Protein AF-A0A3D1K1A7-F1 (afdb_monomer_lite)

pLDDT: mean 81.53, std 16.75, range [45.38, 97.38]

Sequence (72 aa):
MKLFETRTRIDRLEKLIKVCAWTRKIKVEDEWLTIEEFMKKYLDKDVTHGISPEAFEKMFKETKVSYDSKQK

Radius of gyration: 21.17 Å; chains: 1; bounding box: 31×36×72 Å

Foldseek 3Di:
DPVVVVVVVVVVVVPDFDADPPPRFTDDDNDTHDPQRVCCPPVVDHDDDDADPVNVVVVVVVVVVVVVVVPD

Secondary structure (DSSP, 8-state):
-HHHHHHHHHHHHHTPPEE-TTT-PEEETTEEE-HHHHHHHHH---------HHHHHHHHHHHHHHHHTT--

Structure (mmCIF, N/CA/C/O backbone):
data_AF-A0A3D1K1A7-F1
#
_entry.id   AF-A0A3D1K1A7-F1
#
loop_
_atom_site.group_PDB
_atom_site.id
_atom_site.type_symbol
_atom_site.label_atom_id
_atom_site.label_alt_id
_atom_site.label_comp_id
_atom_site.label_asym_id
_atom_site.label_entity_id
_atom_site.label_seq_id
_atom_site.pdbx_PDB_ins_code
_atom_site.Cartn_x
_atom_site.Cartn_y
_atom_site.Cartn_z
_atom_site.occupancy
_atom_site.B_iso_or_equiv
_atom_site.auth_seq_id
_atom_site.auth_comp_id
_atom_site.auth_asym_id
_atom_site.auth_atom_id
_atom_site.pdbx_PDB_model_num
ATOM 1 N N . MET A 1 1 ? -0.340 -5.157 37.815 1.00 49.69 1 MET A N 1
ATOM 2 C CA . MET A 1 1 ? 0.026 -4.295 36.667 1.00 49.69 1 MET A CA 1
ATOM 3 C C . MET A 1 1 ? -0.415 -4.891 35.311 1.00 49.69 1 MET A C 1
ATOM 5 O O . MET A 1 1 ? 0.317 -4.801 34.342 1.00 49.69 1 MET A O 1
ATOM 9 N N . LYS A 1 2 ? -1.627 -5.468 35.202 1.00 52.59 2 LYS A N 1
ATOM 10 C CA . LYS A 1 2 ? -2.118 -6.162 33.981 1.00 52.59 2 LYS A CA 1
ATOM 11 C C . LYS A 1 2 ? -2.767 -5.232 32.933 1.00 52.59 2 LYS A C 1
ATOM 13 O O . LYS A 1 2 ? -2.921 -5.600 31.771 1.00 52.59 2 LYS A O 1
ATOM 18 N N . LEU A 1 3 ? -3.151 -4.020 33.346 1.00 58.25 3 LEU A N 1
ATOM 19 C CA . LEU 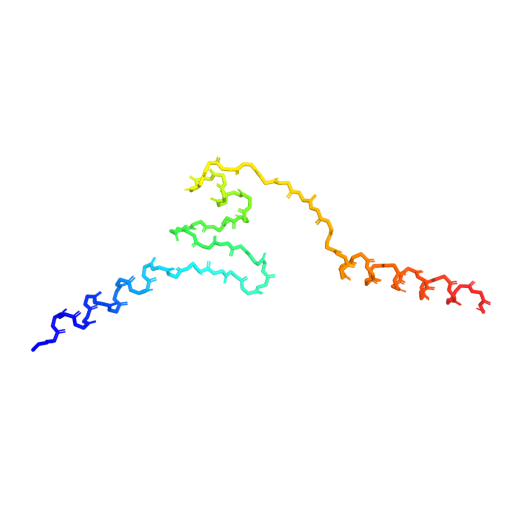A 1 3 ? -3.872 -3.052 32.508 1.00 58.25 3 LEU A CA 1
ATOM 20 C C . LEU A 1 3 ? -2.963 -2.336 31.494 1.00 58.25 3 LEU A C 1
ATOM 22 O O . LEU A 1 3 ? -3.382 -2.093 30.366 1.00 58.25 3 LEU A O 1
ATOM 26 N N . PHE A 1 4 ? -1.710 -2.044 31.858 1.00 61.06 4 PHE A N 1
ATOM 27 C CA . PHE A 1 4 ? -0.784 -1.301 30.993 1.00 61.06 4 PHE A CA 1
ATOM 28 C C . PHE A 1 4 ? -0.293 -2.136 29.799 1.00 61.06 4 PHE A C 1
ATOM 30 O O . PHE A 1 4 ? -0.227 -1.645 28.673 1.00 61.06 4 PHE A O 1
ATOM 37 N N . GLU A 1 5 ? -0.021 -3.426 30.015 1.00 61.38 5 GLU A N 1
ATOM 38 C CA . GLU A 1 5 ? 0.383 -4.357 28.950 1.00 61.38 5 GLU A CA 1
ATOM 39 C C . GLU A 1 5 ? -0.723 -4.566 27.914 1.00 61.38 5 GLU A C 1
ATOM 41 O O . GLU A 1 5 ? -0.458 -4.559 26.712 1.00 61.38 5 GLU A O 1
ATOM 46 N N . THR A 1 6 ? -1.973 -4.696 28.371 1.00 64.69 6 THR A N 1
ATOM 47 C CA . THR A 1 6 ? -3.132 -4.870 27.483 1.00 64.69 6 THR A CA 1
ATOM 48 C C . THR A 1 6 ? -3.314 -3.653 26.578 1.00 64.69 6 THR A C 1
ATOM 50 O O . THR A 1 6 ? -3.473 -3.813 25.370 1.00 64.69 6 THR A O 1
ATOM 53 N N . ARG A 1 7 ? -3.195 -2.440 27.136 1.00 62.44 7 ARG A N 1
ATOM 54 C CA . ARG A 1 7 ? -3.254 -1.190 26.363 1.00 62.44 7 ARG A CA 1
ATOM 55 C C . ARG A 1 7 ? -2.119 -1.096 25.342 1.00 62.44 7 ARG A C 1
ATOM 57 O O . ARG A 1 7 ? -2.370 -0.876 24.167 1.00 62.44 7 ARG A O 1
ATOM 64 N N . THR A 1 8 ? -0.889 -1.395 25.761 1.00 66.00 8 THR A N 1
ATOM 65 C CA . THR A 1 8 ? 0.294 -1.357 24.881 1.00 66.00 8 THR A CA 1
ATOM 66 C C . THR A 1 8 ? 0.181 -2.344 23.711 1.00 66.00 8 THR A C 1
ATOM 68 O O . THR A 1 8 ? 0.675 -2.085 22.613 1.00 66.00 8 THR A O 1
ATOM 71 N N . ARG A 1 9 ? -0.461 -3.498 23.928 1.00 66.06 9 ARG A N 1
ATOM 72 C CA . ARG A 1 9 ? -0.714 -4.492 22.878 1.00 66.06 9 ARG A CA 1
ATOM 73 C C . ARG A 1 9 ? -1.750 -4.003 21.866 1.00 66.06 9 ARG A C 1
ATOM 75 O O . ARG A 1 9 ? -1.544 -4.221 20.676 1.00 66.06 9 ARG A O 1
ATOM 82 N N . ILE A 1 10 ? -2.820 -3.356 22.325 1.00 67.62 10 ILE A N 1
ATOM 83 C CA . ILE A 1 10 ? -3.848 -2.768 21.454 1.00 67.62 10 ILE A CA 1
ATOM 84 C C . ILE A 1 10 ? -3.231 -1.648 20.605 1.00 67.62 10 ILE A C 1
ATOM 86 O O . ILE A 1 10 ? -3.309 -1.724 19.383 1.00 67.62 10 ILE A O 1
ATOM 90 N N . ASP A 1 11 ? -2.470 -0.733 21.213 1.00 61.19 11 ASP A N 1
ATOM 91 C CA . ASP A 1 11 ? -1.799 0.372 20.504 1.00 61.19 11 ASP A CA 1
ATOM 92 C C . ASP A 1 11 ? -0.832 -0.116 19.405 1.00 61.19 11 ASP A C 1
ATOM 94 O O . ASP A 1 11 ? -0.606 0.557 18.398 1.00 61.19 11 ASP A O 1
ATOM 98 N N . ARG A 1 12 ? -0.206 -1.288 19.590 1.00 63.41 12 ARG A N 1
ATOM 99 C CA . ARG A 1 12 ? 0.651 -1.900 18.559 1.00 63.41 12 ARG A CA 1
ATOM 100 C C . ARG A 1 12 ? -0.157 -2.483 17.409 1.00 63.41 12 ARG A C 1
ATOM 102 O O . ARG A 1 12 ? 0.297 -2.399 16.275 1.00 63.41 12 ARG A O 1
ATOM 109 N N . LEU A 1 13 ? -1.310 -3.084 17.696 1.00 64.25 13 LEU A N 1
ATOM 110 C CA . LEU A 1 13 ? -2.182 -3.671 16.679 1.00 64.25 13 LEU A CA 1
ATOM 111 C C . LEU A 1 13 ? -2.874 -2.589 15.842 1.00 64.25 13 LEU A C 1
ATOM 113 O O . LEU A 1 13 ? -3.028 -2.781 14.641 1.00 64.25 13 LEU A O 1
ATOM 117 N N . GLU A 1 14 ? -3.191 -1.435 16.435 1.00 67.94 14 GLU A N 1
ATOM 118 C CA . GLU A 1 14 ? -3.750 -0.272 15.726 1.00 67.94 14 GLU A CA 1
ATOM 119 C C . GLU A 1 14 ? -2.776 0.357 14.714 1.00 67.94 14 GLU A C 1
ATOM 121 O O . GLU A 1 14 ? -3.201 1.005 13.763 1.00 67.94 14 GLU A O 1
ATOM 126 N N . LYS A 1 15 ? -1.464 0.137 14.867 1.00 77.31 15 LYS A N 1
ATOM 127 C CA . LYS A 1 15 ? -0.437 0.641 13.935 1.00 77.31 15 LYS A CA 1
ATOM 128 C C . LYS A 1 15 ? -0.173 -0.282 12.745 1.00 77.31 15 LYS A C 1
ATOM 130 O O . LYS A 1 15 ? 0.643 0.053 11.887 1.00 77.31 15 LYS A O 1
ATOM 135 N N . LEU A 1 16 ? -0.800 -1.457 12.699 1.00 86.81 16 LEU A N 1
ATOM 136 C CA . LEU A 1 16 ? -0.586 -2.421 11.625 1.00 86.81 16 LEU A CA 1
ATOM 137 C C . LEU A 1 16 ? -1.578 -2.185 10.489 1.00 86.81 16 LEU A C 1
ATOM 139 O O . LEU A 1 16 ? -2.790 -2.263 10.670 1.00 86.81 16 LEU A O 1
ATOM 143 N N . ILE A 1 17 ? -1.050 -1.982 9.286 1.00 90.44 17 ILE A N 1
ATOM 144 C CA . ILE A 1 17 ? -1.855 -1.936 8.068 1.00 90.44 17 ILE A CA 1
ATOM 145 C C . ILE A 1 17 ? -2.087 -3.370 7.593 1.00 90.44 17 ILE A C 1
ATOM 147 O O . ILE A 1 17 ? -1.144 -4.105 7.293 1.00 90.44 17 ILE A O 1
ATOM 151 N N . LYS A 1 18 ? -3.353 -3.782 7.510 1.00 93.44 18 LYS A N 1
ATOM 152 C CA . LYS A 1 18 ? -3.719 -5.102 6.992 1.00 93.44 18 LYS A CA 1
ATOM 153 C C . LYS A 1 18 ? -3.715 -5.076 5.465 1.00 93.44 18 LYS A C 1
ATOM 155 O O . LYS A 1 18 ? -4.503 -4.362 4.854 1.00 93.44 18 LYS A O 1
ATOM 160 N N . VAL A 1 19 ? -2.865 -5.897 4.852 1.00 96.12 19 VAL A N 1
ATOM 161 C CA . VAL A 1 19 ? -2.716 -5.993 3.391 1.00 96.12 19 VAL A CA 1
ATOM 162 C C . VAL A 1 19 ? -3.119 -7.387 2.908 1.00 96.12 19 VAL A C 1
ATOM 164 O O . VAL A 1 19 ? -2.793 -8.394 3.535 1.00 96.12 19 VAL A O 1
ATOM 167 N N . CYS A 1 20 ? -3.842 -7.465 1.792 1.00 96.06 20 CYS A N 1
ATOM 168 C CA . CYS A 1 20 ? -4.178 -8.727 1.143 1.00 96.06 20 CYS A CA 1
ATOM 169 C C . CYS A 1 20 ? -2.921 -9.358 0.524 1.00 96.06 20 CYS A C 1
ATOM 171 O O . CYS A 1 20 ? -2.258 -8.731 -0.300 1.00 96.06 20 CYS A O 1
ATOM 173 N N . ALA A 1 21 ? -2.637 -10.621 0.852 1.00 96.69 21 ALA A N 1
ATOM 174 C CA . ALA A 1 21 ? -1.440 -11.320 0.377 1.00 96.69 21 ALA A CA 1
ATOM 175 C C . ALA A 1 21 ? -1.385 -11.516 -1.153 1.00 96.69 21 ALA A C 1
ATOM 177 O O . ALA A 1 21 ? -0.297 -11.592 -1.716 1.00 96.69 21 ALA A O 1
ATOM 178 N N . TRP A 1 22 ? -2.536 -11.565 -1.833 1.00 95.94 22 TRP A N 1
ATOM 179 C CA . TRP A 1 22 ? -2.607 -11.800 -3.282 1.00 95.94 22 TRP A CA 1
ATOM 180 C C . TRP A 1 22 ? -2.756 -10.519 -4.093 1.00 95.94 22 TRP A C 1
ATOM 182 O O . TRP A 1 22 ? -2.076 -10.336 -5.096 1.00 95.94 22 TRP A O 1
ATOM 192 N N . THR A 1 23 ? -3.650 -9.627 -3.667 1.00 96.31 23 THR A N 1
ATOM 193 C CA . THR A 1 23 ? -4.001 -8.430 -4.447 1.00 96.31 23 THR A CA 1
ATOM 194 C C . THR A 1 23 ? -3.235 -7.187 -4.019 1.00 96.31 23 THR A C 1
ATOM 196 O O . THR A 1 23 ? -3.298 -6.178 -4.710 1.00 96.31 23 THR A O 1
ATOM 199 N N . ARG A 1 24 ? -2.542 -7.234 -2.871 1.00 95.81 24 ARG A N 1
ATOM 200 C CA . ARG A 1 24 ? -1.871 -6.086 -2.237 1.00 95.81 24 ARG A CA 1
ATOM 201 C C . ARG A 1 24 ? -2.805 -4.925 -1.862 1.00 95.81 24 ARG A C 1
ATOM 203 O O . ARG A 1 24 ? -2.321 -3.856 -1.508 1.00 95.81 24 ARG A O 1
ATOM 210 N N . LYS A 1 25 ? -4.128 -5.135 -1.876 1.00 97.38 25 LYS A N 1
ATOM 211 C CA . LYS A 1 25 ? -5.098 -4.157 -1.365 1.00 97.38 25 LYS A CA 1
ATOM 212 C C . LYS A 1 25 ? -4.980 -3.994 0.146 1.00 97.38 25 LYS A C 1
ATOM 214 O O . LYS A 1 25 ? -4.715 -4.963 0.859 1.00 97.38 25 LYS A O 1
ATOM 219 N N . ILE A 1 26 ? -5.230 -2.786 0.625 1.00 96.81 26 ILE A N 1
ATOM 220 C CA . ILE A 1 26 ? -5.201 -2.408 2.033 1.00 96.81 26 ILE A CA 1
ATOM 221 C C . ILE A 1 26 ? -6.622 -2.498 2.593 1.00 96.81 26 ILE A C 1
ATOM 223 O O . ILE A 1 26 ? -7.549 -1.921 2.029 1.00 96.81 26 ILE A O 1
ATOM 227 N N . LYS A 1 27 ? -6.810 -3.233 3.694 1.00 95.44 27 LYS A N 1
ATOM 228 C CA . LYS A 1 27 ? -8.086 -3.263 4.414 1.00 95.44 27 LYS A CA 1
ATOM 229 C C . LYS A 1 27 ? -8.146 -2.060 5.345 1.00 95.44 27 LYS A C 1
ATOM 231 O O . LYS A 1 27 ? -7.320 -1.962 6.253 1.00 95.44 27 LYS A O 1
ATOM 236 N N . VAL A 1 28 ? -9.146 -1.209 5.155 1.00 93.50 28 VAL A N 1
ATOM 237 C CA . VAL A 1 28 ? -9.487 -0.156 6.112 1.00 93.50 28 VAL A CA 1
ATOM 238 C C . VAL A 1 28 ? -10.964 -0.276 6.440 1.00 93.50 28 VAL A C 1
ATOM 240 O O . VAL A 1 28 ? -11.784 -0.299 5.527 1.00 93.50 28 VAL A O 1
ATOM 243 N N . GLU A 1 29 ? -11.286 -0.413 7.728 1.00 88.00 29 GLU A N 1
ATOM 244 C CA . GLU A 1 29 ? -12.646 -0.710 8.201 1.00 88.00 29 GLU A CA 1
ATOM 245 C C . GLU A 1 29 ? -13.239 -1.911 7.439 1.00 88.00 29 GLU A C 1
ATOM 247 O O . GLU A 1 29 ? -12.693 -3.017 7.523 1.00 88.00 29 GLU A O 1
ATOM 252 N N . ASP A 1 30 ? -14.289 -1.692 6.644 1.00 90.81 30 ASP A N 1
ATOM 253 C CA . ASP A 1 30 ? -14.952 -2.705 5.824 1.00 90.81 30 ASP A CA 1
ATOM 254 C C . ASP A 1 30 ? -14.604 -2.635 4.328 1.00 90.81 30 ASP A C 1
ATOM 256 O O . ASP A 1 30 ? -15.011 -3.504 3.550 1.00 90.81 30 ASP A O 1
ATOM 260 N N . GLU A 1 31 ? -13.708 -1.737 3.926 1.00 95.00 31 GLU A N 1
ATOM 261 C CA . GLU A 1 31 ? -13.312 -1.530 2.532 1.00 95.00 31 GLU A CA 1
ATOM 262 C C . GLU A 1 31 ? -11.931 -2.119 2.214 1.00 95.00 31 GLU A C 1
ATOM 264 O O . GLU A 1 31 ? -11.060 -2.263 3.077 1.00 95.00 31 GLU A O 1
ATOM 269 N N . TRP A 1 32 ? -11.734 -2.489 0.947 1.00 97.25 32 TRP A N 1
ATOM 270 C CA . TRP A 1 32 ? -10.440 -2.901 0.403 1.00 97.25 32 TRP A CA 1
ATOM 271 C C . TRP A 1 32 ? -9.986 -1.884 -0.634 1.00 97.25 32 TRP A C 1
ATOM 273 O O . TRP A 1 32 ? -10.475 -1.898 -1.764 1.00 97.25 32 T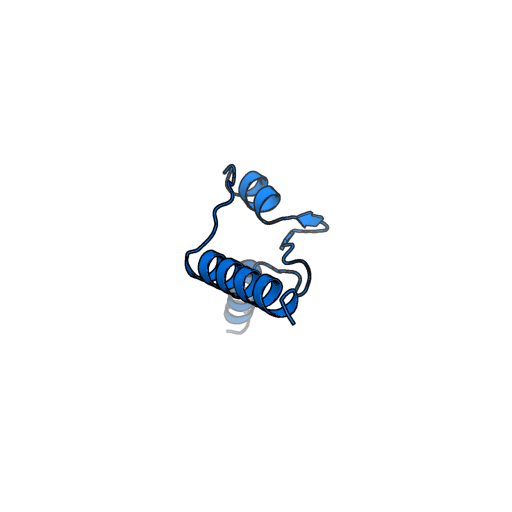RP A O 1
ATOM 283 N N . LEU A 1 33 ? -9.026 -1.056 -0.246 1.00 96.81 33 LEU A N 1
ATOM 284 C CA . LEU A 1 33 ? -8.508 0.036 -1.056 1.00 96.81 33 LEU A CA 1
ATOM 285 C C . LEU A 1 33 ? -7.252 -0.396 -1.810 1.00 96.81 33 LEU A C 1
ATOM 287 O O . LEU A 1 33 ? -6.458 -1.202 -1.313 1.00 96.81 33 LEU A O 1
ATOM 291 N N . THR A 1 34 ? -7.041 0.138 -3.007 1.00 96.75 34 THR A N 1
ATOM 292 C CA . THR A 1 34 ? -5.718 0.110 -3.635 1.00 96.75 34 THR A CA 1
ATOM 293 C C . THR A 1 34 ? -4.751 1.018 -2.869 1.00 96.75 34 THR A C 1
ATOM 295 O O . THR A 1 34 ? -5.147 1.785 -1.986 1.00 96.75 34 THR A O 1
ATOM 298 N N . ILE A 1 35 ? -3.455 0.927 -3.175 1.00 95.19 35 ILE A N 1
ATOM 299 C CA . ILE A 1 35 ? -2.467 1.790 -2.519 1.00 95.19 35 ILE A CA 1
ATOM 300 C C . ILE A 1 35 ? -2.688 3.263 -2.885 1.00 95.19 35 ILE A C 1
ATOM 302 O O . ILE A 1 35 ? -2.529 4.129 -2.035 1.00 95.19 35 ILE A O 1
ATOM 306 N N . GLU A 1 36 ? -3.119 3.547 -4.111 1.00 96.44 36 GLU A N 1
ATOM 307 C CA . GLU A 1 36 ? -3.425 4.890 -4.602 1.00 96.44 36 GLU A CA 1
ATOM 308 C C . GLU A 1 36 ? -4.639 5.477 -3.881 1.00 96.44 36 GLU A C 1
ATOM 310 O O . GLU A 1 36 ? -4.571 6.595 -3.375 1.00 96.44 36 GLU A O 1
ATOM 315 N N . GLU A 1 37 ? -5.725 4.706 -3.767 1.00 96.81 37 GLU A N 1
ATOM 316 C CA . GLU A 1 37 ? -6.926 5.110 -3.027 1.00 96.81 37 GLU A CA 1
ATOM 317 C C . GLU A 1 37 ? -6.601 5.387 -1.555 1.00 96.81 37 GLU A C 1
ATOM 319 O O . GLU A 1 37 ? -7.041 6.391 -0.994 1.00 96.81 37 GLU A O 1
ATOM 324 N N . PHE A 1 38 ? -5.783 4.531 -0.935 1.00 95.88 38 PHE A N 1
ATOM 325 C CA . PHE A 1 38 ? -5.331 4.718 0.440 1.00 95.88 38 PHE A CA 1
ATOM 326 C C . PHE A 1 38 ? -4.490 5.994 0.603 1.00 95.88 38 PHE A C 1
ATOM 328 O O . PHE A 1 38 ? -4.762 6.801 1.493 1.00 95.88 38 PHE A O 1
ATOM 335 N N . MET A 1 39 ? -3.497 6.206 -0.268 1.00 96.25 39 MET A N 1
ATOM 336 C CA . MET A 1 39 ? -2.642 7.400 -0.255 1.00 96.25 39 MET A CA 1
ATOM 337 C C . MET A 1 39 ? -3.460 8.678 -0.455 1.00 96.25 39 MET A C 1
ATOM 339 O O . MET A 1 39 ? -3.237 9.669 0.241 1.00 96.25 39 MET A O 1
ATOM 343 N N . LYS A 1 40 ? -4.454 8.656 -1.349 1.00 96.62 40 LYS A N 1
ATOM 344 C CA . LYS A 1 40 ? -5.324 9.809 -1.565 1.00 96.62 40 LYS A CA 1
ATOM 345 C C . LYS A 1 40 ? -6.223 10.076 -0.359 1.00 96.62 40 LYS A C 1
ATOM 347 O O . LYS A 1 40 ? -6.267 11.202 0.122 1.00 96.62 40 LYS A O 1
ATOM 352 N N . LYS A 1 41 ? -6.906 9.051 0.161 1.00 95.12 41 LYS A N 1
ATO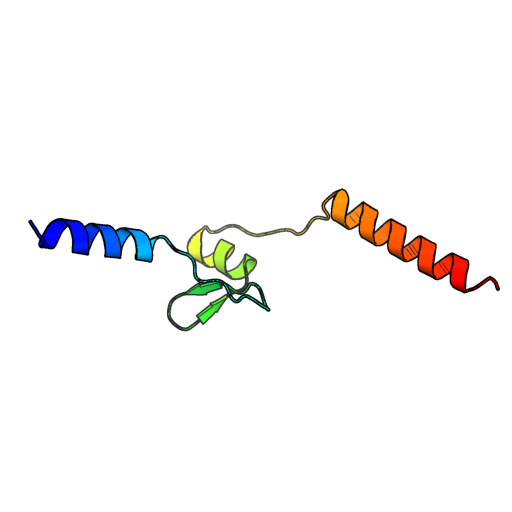M 353 C CA . LYS A 1 41 ? -7.903 9.191 1.238 1.00 95.12 41 LYS A CA 1
ATOM 354 C C . LYS A 1 41 ? -7.284 9.558 2.590 1.00 95.12 41 LYS A C 1
ATOM 356 O O . LYS A 1 41 ? -7.869 10.356 3.314 1.00 95.12 41 LYS A O 1
ATOM 361 N N . TYR A 1 42 ? -6.124 8.993 2.934 1.00 93.31 42 TYR A N 1
ATOM 362 C CA . TYR A 1 42 ? -5.526 9.150 4.270 1.00 93.31 42 TYR A CA 1
ATOM 363 C C . TYR A 1 42 ? -4.321 10.096 4.319 1.00 93.31 42 TYR A C 1
ATOM 365 O O . TYR A 1 42 ? -3.958 10.539 5.407 1.00 93.31 42 TYR A O 1
ATOM 373 N N . LEU A 1 43 ? -3.694 10.409 3.178 1.00 93.88 43 LEU A N 1
ATOM 374 C CA . LEU A 1 43 ? -2.494 11.259 3.116 1.00 93.88 43 LEU A CA 1
ATOM 375 C C . LEU A 1 43 ? -2.625 12.443 2.140 1.00 93.88 43 LEU A C 1
ATOM 377 O O . LEU A 1 43 ? -1.691 13.241 2.048 1.00 93.88 43 LEU A O 1
ATOM 381 N N . ASP A 1 44 ? -3.751 12.555 1.425 1.00 95.94 44 ASP A N 1
ATOM 382 C CA . ASP A 1 44 ? -4.010 13.554 0.378 1.00 95.94 44 ASP A CA 1
ATOM 383 C C . ASP A 1 44 ? -2.866 13.669 -0.645 1.00 95.94 44 ASP A C 1
ATOM 385 O O . ASP A 1 44 ? -2.376 14.748 -0.984 1.00 95.94 44 ASP A O 1
ATOM 389 N N . LYS A 1 45 ? -2.384 12.511 -1.111 1.00 95.75 45 LYS A N 1
ATOM 390 C CA . LYS A 1 45 ? -1.353 12.418 -2.149 1.00 95.75 45 LYS A CA 1
ATOM 391 C C . LYS A 1 45 ? -1.887 11.726 -3.387 1.00 95.75 45 LYS A C 1
ATOM 393 O O . LYS A 1 45 ? -2.440 10.633 -3.304 1.00 95.75 45 LYS A O 1
ATOM 398 N N . ASP A 1 46 ? -1.644 12.346 -4.533 1.00 95.62 46 ASP A N 1
ATOM 399 C CA . ASP A 1 46 ? -1.795 11.691 -5.825 1.00 95.62 46 ASP A CA 1
ATOM 400 C C . ASP A 1 46 ? -0.548 10.845 -6.110 1.00 95.62 46 ASP A C 1
ATOM 402 O O . ASP A 1 46 ? 0.584 11.265 -5.851 1.00 95.62 46 ASP A O 1
ATOM 406 N N . VAL A 1 47 ? -0.760 9.629 -6.610 1.00 94.62 47 VAL A N 1
ATOM 407 C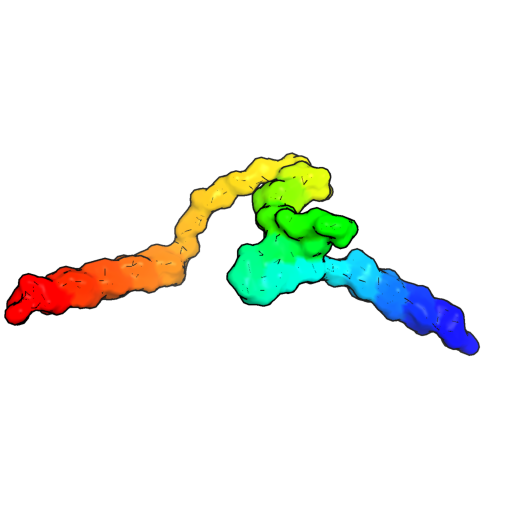 CA . VAL A 1 47 ? 0.302 8.645 -6.848 1.00 94.62 47 VAL A CA 1
ATOM 408 C C . VAL A 1 47 ? 0.528 8.491 -8.345 1.00 94.62 47 VAL A C 1
ATOM 410 O O . VAL A 1 47 ? -0.413 8.306 -9.115 1.00 94.62 47 VAL A O 1
ATOM 413 N N . THR A 1 48 ? 1.793 8.531 -8.757 1.00 95.12 48 THR A N 1
ATOM 414 C CA . THR A 1 48 ? 2.223 8.212 -10.121 1.00 95.12 48 THR A CA 1
ATOM 415 C C . THR A 1 48 ? 2.999 6.898 -10.139 1.00 95.12 48 THR A C 1
ATOM 417 O O . THR A 1 48 ? 3.527 6.453 -9.119 1.00 95.12 48 THR A O 1
ATOM 420 N N . HIS A 1 49 ? 3.060 6.260 -11.308 1.00 93.38 49 HIS A N 1
ATOM 421 C CA . HIS A 1 49 ? 3.744 4.984 -11.492 1.00 93.38 49 HIS A CA 1
ATOM 422 C C . HIS A 1 49 ? 5.050 5.169 -12.264 1.00 93.38 49 HIS A C 1
ATOM 424 O O . HIS A 1 49 ? 5.084 5.837 -13.296 1.00 93.38 49 HIS A O 1
ATOM 430 N N . GLY A 1 50 ? 6.113 4.537 -11.771 1.00 91.50 50 GLY A N 1
ATOM 431 C CA . GLY A 1 50 ? 7.406 4.425 -12.440 1.00 91.50 50 GLY A CA 1
ATOM 432 C C . GLY A 1 50 ? 7.877 2.973 -12.461 1.00 91.50 50 GLY A C 1
ATOM 433 O O . GLY A 1 50 ? 7.326 2.121 -11.764 1.00 91.50 50 GLY A O 1
ATOM 434 N N . ILE A 1 51 ? 8.900 2.687 -13.262 1.00 92.62 51 ILE A N 1
ATOM 435 C CA . ILE A 1 51 ? 9.535 1.368 -13.320 1.00 92.62 51 ILE A CA 1
ATOM 436 C C . ILE A 1 51 ? 10.865 1.409 -12.568 1.00 92.62 51 ILE A C 1
ATOM 438 O O . ILE A 1 51 ? 11.666 2.320 -12.775 1.00 92.62 51 ILE A O 1
ATOM 442 N N . SER A 1 52 ? 11.102 0.443 -11.678 1.00 92.94 52 SER A N 1
ATOM 443 C CA . SER A 1 52 ? 12.402 0.328 -11.013 1.00 92.94 52 SER A CA 1
ATOM 444 C C . SER A 1 52 ? 13.451 -0.251 -11.976 1.00 92.94 52 SER A C 1
ATOM 446 O O . SER A 1 52 ? 13.081 -0.981 -12.905 1.00 92.94 52 SER A O 1
ATOM 448 N N . PRO A 1 53 ? 14.753 0.021 -11.775 1.00 93.50 53 PRO A N 1
ATOM 449 C CA . PRO A 1 53 ? 15.811 -0.540 -12.616 1.00 93.50 53 PRO A CA 1
ATOM 450 C C . PRO A 1 53 ? 15.777 -2.073 -12.700 1.00 93.50 53 PRO A C 1
ATOM 452 O O . PRO A 1 53 ? 15.976 -2.632 -13.775 1.00 93.50 53 PRO A O 1
ATOM 455 N N . GLU A 1 54 ? 15.455 -2.762 -11.603 1.00 94.12 54 GLU A N 1
ATOM 456 C CA . GLU A 1 54 ? 15.401 -4.229 -11.552 1.00 94.12 54 GLU A CA 1
ATOM 457 C C . GLU A 1 54 ? 14.206 -4.776 -12.341 1.00 94.12 54 GLU A C 1
ATOM 459 O O . GLU A 1 54 ? 14.322 -5.774 -13.056 1.00 94.12 54 GLU A O 1
ATOM 464 N N . ALA A 1 55 ? 13.048 -4.114 -12.235 1.00 89.94 55 ALA A N 1
ATOM 465 C CA . ALA A 1 55 ? 11.861 -4.470 -13.004 1.00 89.94 55 ALA A CA 1
ATOM 466 C C . ALA A 1 55 ? 12.092 -4.238 -14.503 1.00 89.94 55 ALA A C 1
ATOM 468 O O . ALA A 1 55 ? 11.743 -5.091 -15.321 1.00 89.94 55 ALA A O 1
ATOM 469 N N . PHE A 1 56 ? 12.737 -3.123 -14.851 1.00 90.50 56 PHE A N 1
ATOM 470 C CA . PHE A 1 56 ? 13.134 -2.821 -16.221 1.00 90.50 56 PHE A CA 1
ATOM 471 C C . PHE A 1 56 ? 14.095 -3.882 -16.773 1.00 90.50 56 PHE A C 1
ATOM 473 O O . PHE A 1 56 ? 13.868 -4.421 -17.856 1.00 90.50 56 PHE A O 1
ATOM 480 N N . GLU A 1 57 ? 15.130 -4.243 -16.012 1.00 91.44 57 GLU A N 1
ATOM 481 C CA . GLU A 1 57 ? 16.101 -5.259 -16.416 1.00 91.44 57 GLU A CA 1
ATOM 482 C C . GLU A 1 57 ? 15.441 -6.631 -16.611 1.00 91.44 57 GLU A C 1
ATOM 484 O O . GLU A 1 57 ? 15.711 -7.315 -17.601 1.00 91.44 57 GLU A O 1
ATOM 489 N N . LYS A 1 58 ? 14.537 -7.027 -15.707 1.00 89.25 58 LYS A N 1
ATOM 490 C CA . LYS A 1 58 ? 13.785 -8.279 -15.823 1.00 89.25 58 LYS A CA 1
ATOM 491 C C . LYS A 1 58 ? 12.928 -8.306 -17.089 1.00 89.25 58 LYS A C 1
ATOM 493 O O . LYS A 1 58 ? 13.030 -9.259 -17.859 1.00 89.25 58 LYS A O 1
ATOM 498 N N . MET A 1 59 ? 12.152 -7.250 -17.340 1.00 87.62 59 MET A N 1
ATOM 499 C CA . MET A 1 59 ? 11.345 -7.135 -18.560 1.00 87.62 59 MET A CA 1
ATOM 500 C C . MET A 1 59 ? 12.206 -7.214 -19.825 1.00 87.62 59 MET A C 1
ATOM 502 O O . MET A 1 59 ? 11.853 -7.888 -20.794 1.00 87.62 59 MET A O 1
ATOM 506 N N . PHE A 1 60 ? 13.363 -6.552 -19.820 1.00 82.31 60 PHE A N 1
ATOM 507 C CA . PHE A 1 60 ? 14.274 -6.552 -20.959 1.00 82.31 60 PHE A CA 1
ATOM 508 C C . PHE A 1 60 ? 14.900 -7.934 -21.207 1.00 82.31 60 PHE A C 1
ATOM 510 O O . PHE A 1 60 ? 14.995 -8.377 -22.354 1.00 82.31 60 PHE A O 1
ATOM 517 N N . LYS A 1 61 ? 15.273 -8.652 -20.139 1.00 78.06 61 LYS A N 1
ATOM 518 C CA . LYS A 1 61 ? 15.758 -10.040 -20.214 1.00 78.06 61 LYS A CA 1
ATOM 519 C C . LYS A 1 61 ? 14.685 -10.979 -20.767 1.00 78.06 61 LYS A C 1
ATOM 521 O O . LYS A 1 61 ? 14.971 -11.739 -21.687 1.00 78.06 61 LYS A O 1
ATOM 526 N N . GLU A 1 62 ? 13.452 -10.887 -20.274 1.00 72.88 62 GLU A N 1
ATOM 527 C CA . GLU A 1 62 ? 12.321 -11.699 -20.751 1.00 72.88 62 GLU A CA 1
ATOM 528 C C . GLU A 1 62 ? 12.004 -11.436 -22.234 1.00 72.88 62 GLU A C 1
ATOM 530 O O . GLU A 1 62 ? 11.720 -12.364 -22.993 1.00 72.88 62 GLU A O 1
ATOM 535 N N . THR A 1 63 ? 12.146 -10.185 -22.683 1.00 66.81 63 THR A N 1
ATOM 536 C CA . THR A 1 63 ? 11.925 -9.807 -24.087 1.00 66.81 63 THR A CA 1
ATOM 537 C C . THR A 1 63 ? 12.994 -10.392 -25.01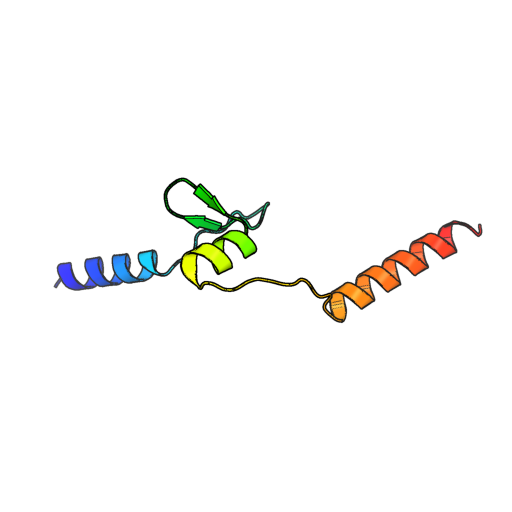9 1.00 66.81 63 THR A C 1
ATOM 539 O O . THR A 1 63 ? 12.658 -10.867 -26.104 1.00 66.81 63 THR A O 1
ATOM 542 N N . LYS A 1 64 ? 14.270 -10.437 -24.601 1.00 58.66 64 LYS A N 1
ATOM 543 C CA . LYS A 1 64 ? 15.340 -11.085 -25.387 1.00 58.66 64 LYS A CA 1
ATOM 544 C C . LYS A 1 64 ? 15.144 -12.600 -25.516 1.00 58.66 64 LYS A C 1
ATOM 546 O O . LYS A 1 64 ? 15.342 -13.142 -26.598 1.00 58.66 64 LYS A O 1
ATOM 551 N N . VAL A 1 65 ? 14.678 -13.268 -24.457 1.00 56.41 65 VAL A N 1
ATOM 552 C CA . VAL A 1 65 ? 14.394 -14.719 -24.467 1.00 56.41 65 VAL A CA 1
ATOM 553 C C . VAL A 1 65 ? 13.264 -15.081 -25.449 1.00 56.41 65 VAL A C 1
ATOM 555 O O . VAL A 1 65 ? 13.308 -16.124 -26.104 1.00 56.41 65 VAL A O 1
ATOM 558 N N . SER A 1 66 ? 12.269 -14.203 -25.605 1.00 54.59 66 SER A N 1
ATOM 559 C CA . SER A 1 66 ? 11.150 -14.387 -26.545 1.00 54.59 66 SER A CA 1
ATOM 560 C C . SER A 1 66 ? 11.548 -14.219 -28.024 1.00 54.59 66 SER A C 1
ATOM 562 O O . SER A 1 66 ? 10.895 -14.771 -28.910 1.00 54.59 66 SER A O 1
ATOM 564 N N . TYR A 1 67 ? 12.628 -13.482 -28.316 1.00 52.53 67 TYR A N 1
ATOM 565 C CA . TYR A 1 67 ? 13.087 -13.259 -29.693 1.00 52.53 67 TYR A CA 1
ATOM 566 C C . TYR A 1 67 ? 14.002 -14.386 -30.201 1.00 52.53 67 TYR A C 1
ATOM 568 O O . TYR A 1 67 ? 13.844 -14.833 -31.336 1.00 52.53 67 TYR A O 1
ATOM 576 N N . ASP A 1 68 ? 14.890 -14.914 -29.350 1.00 53.84 68 ASP A N 1
ATOM 577 C CA . ASP A 1 68 ? 15.786 -16.032 -29.707 1.00 53.84 68 ASP A CA 1
ATOM 578 C C . ASP A 1 68 ? 15.042 -17.362 -29.925 1.00 53.84 68 ASP A C 1
ATOM 580 O O . ASP A 1 68 ? 15.494 -18.224 -30.676 1.00 53.84 68 ASP A O 1
ATOM 584 N N . SER A 1 69 ? 13.864 -17.531 -29.321 1.00 54.09 69 SER A N 1
ATOM 585 C CA . SER A 1 69 ? 13.021 -18.724 -29.491 1.00 54.09 69 SER A CA 1
ATOM 586 C C . SER A 1 69 ? 12.170 -18.717 -30.771 1.00 54.09 69 SER A C 1
ATOM 588 O O . SER A 1 69 ? 11.497 -19.704 -31.054 1.00 54.09 69 SER A O 1
ATOM 590 N N . LYS A 1 70 ? 12.215 -17.640 -31.572 1.00 53.81 70 LYS A N 1
ATOM 591 C CA . LYS A 1 70 ? 11.524 -17.531 -32.873 1.00 53.81 70 LYS A CA 1
ATOM 592 C C . LYS A 1 70 ? 12.458 -17.613 -34.092 1.00 53.81 70 LYS A C 1
ATOM 594 O O . LYS A 1 70 ? 11.985 -17.434 -35.211 1.00 53.81 70 LYS A O 1
ATOM 599 N N . GLN A 1 71 ? 13.755 -17.877 -33.899 1.00 57.94 71 GLN A N 1
ATOM 600 C CA . GLN A 1 71 ? 14.740 -18.067 -34.983 1.00 57.94 71 GLN A CA 1
ATOM 601 C C . GLN A 1 71 ? 15.345 -19.485 -35.044 1.00 57.94 71 GLN A C 1
ATOM 603 O O . GLN A 1 71 ? 16.450 -19.665 -35.557 1.00 57.94 71 GLN A O 1
ATOM 608 N N . LYS A 1 72 ? 14.637 -20.503 -34.543 1.00 45.38 72 LYS A N 1
ATOM 609 C CA . L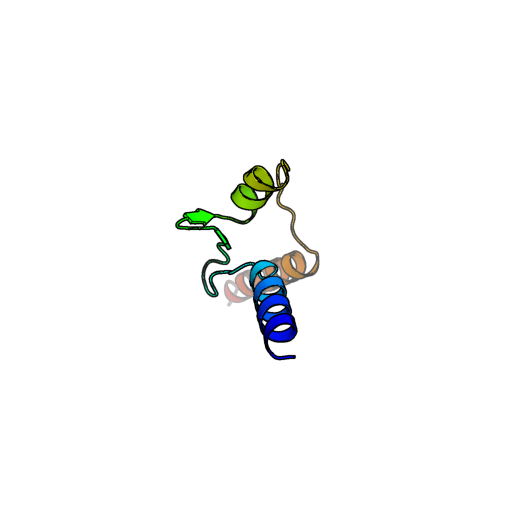YS A 1 72 ? 14.969 -21.915 -34.779 1.00 45.38 72 LYS A CA 1
ATOM 610 C C . LYS A 1 72 ? 13.772 -22.678 -35.313 1.00 45.38 72 LYS A C 1
ATOM 612 O O . LYS A 1 72 ? 12.671 -22.472 -34.759 1.00 45.38 72 LYS A O 1
#